Protein AF-A0A3D2AZZ1-F1 (afdb_monomer_lite)

pLDDT: mean 88.22, std 14.96, range [32.5, 98.75]

Secondary structure (DSSP, 8-state):
-------------PPPPPPEEEEEEE-S-GGGTEEEEEEEEE---SS-EEEE--SSBTTB-S---GGGGEEEEEEEETTS-EEEEEE-SSSEEEEES--SEEEEEEEEE---

Radius of gyration: 21.22 Å; chains: 1; bounding box: 49×28×78 Å

Sequence (112 aa):
MTAVIMLAGVGWTAAVAAQEVAYTVAMPQLTTGLLHVTLDIRNVPDDTLEVAMPAWSPGGYGLHWASKNVQELWAEDGEGQGLDVVQVDTSRWRIHPVPSRVYVHYKVFVGQ

Foldseek 3Di:
DDDDDDDPDPDDDDDQDDKDKDKDWDDPDPVQQKIKIKIKIARPPDQKDKDWDDQDDPPDPDRNLQLVQKADKWKAFPVRHTWDWDDPDSTMIITPRDDRIMMIIIMGHRDD

Structure (mmCIF, N/CA/C/O backbone):
data_AF-A0A3D2AZZ1-F1
#
_entry.id   AF-A0A3D2AZZ1-F1
#
loop_
_atom_site.group_PDB
_atom_site.id
_atom_site.type_symbol
_atom_site.label_atom_id
_atom_site.label_alt_id
_atom_site.label_comp_id
_atom_site.label_asym_id
_atom_site.label_entity_id
_atom_site.label_seq_id
_atom_site.pdbx_PDB_ins_code
_atom_site.Cartn_x
_atom_site.Cartn_y
_atom_site.Cartn_z
_atom_site.occupancy
_atom_site.B_iso_or_equiv
_atom_site.auth_seq_id
_atom_site.auth_comp_id
_atom_site.auth_asym_id
_atom_site.auth_atom_id
_atom_site.pdbx_PDB_model_num
ATOM 1 N N . MET A 1 1 ? 31.927 14.015 -59.647 1.00 45.84 1 MET A N 1
ATOM 2 C CA . MET A 1 1 ? 31.699 14.948 -58.524 1.00 45.84 1 MET A CA 1
ATOM 3 C C . MET A 1 1 ? 30.876 14.196 -57.491 1.00 45.84 1 MET A C 1
ATOM 5 O O . MET A 1 1 ? 29.715 13.917 -57.748 1.00 45.84 1 MET A O 1
ATOM 9 N N . THR A 1 2 ? 31.506 13.725 -56.417 1.00 32.50 2 THR A N 1
ATOM 10 C CA . THR A 1 2 ? 30.894 12.834 -55.418 1.00 32.50 2 THR A CA 1
ATOM 11 C C . THR A 1 2 ? 30.173 13.680 -54.370 1.00 32.50 2 THR A C 1
ATOM 13 O O . THR A 1 2 ? 30.804 14.526 -53.744 1.00 32.50 2 THR A O 1
ATOM 16 N N . ALA A 1 3 ? 28.864 13.491 -54.198 1.00 39.53 3 ALA A N 1
ATOM 17 C CA . ALA A 1 3 ? 28.094 14.155 -53.149 1.00 39.53 3 ALA A CA 1
ATOM 18 C C . ALA A 1 3 ? 28.096 13.282 -51.887 1.00 39.53 3 ALA A C 1
ATOM 20 O O . ALA A 1 3 ? 27.684 12.124 -51.928 1.00 39.53 3 ALA A O 1
ATOM 21 N N . VAL A 1 4 ? 28.576 13.836 -50.775 1.00 45.78 4 VAL A N 1
ATOM 22 C CA . VAL A 1 4 ? 28.503 13.220 -49.446 1.00 45.78 4 VAL A CA 1
ATOM 23 C C . VAL A 1 4 ? 27.233 13.738 -48.779 1.00 45.78 4 VAL A C 1
ATOM 25 O O . VAL A 1 4 ? 27.120 14.931 -48.505 1.00 45.78 4 VAL A O 1
ATOM 28 N N . ILE A 1 5 ? 26.265 12.856 -48.538 1.00 54.81 5 ILE A N 1
ATOM 29 C CA . ILE A 1 5 ? 25.083 13.165 -47.728 1.00 54.81 5 ILE A CA 1
ATOM 30 C C . ILE A 1 5 ? 25.474 12.937 -46.267 1.00 54.81 5 ILE A C 1
ATOM 32 O O . ILE A 1 5 ? 25.666 11.799 -45.842 1.00 54.81 5 ILE A O 1
ATOM 36 N N . MET A 1 6 ? 25.613 14.019 -45.500 1.00 49.59 6 MET A N 1
ATOM 37 C CA . MET A 1 6 ? 25.681 13.936 -44.042 1.00 49.59 6 MET A CA 1
ATOM 38 C C . MET A 1 6 ? 24.264 13.740 -43.496 1.00 49.59 6 MET A C 1
ATOM 40 O O . MET A 1 6 ? 23.450 14.661 -43.521 1.00 49.59 6 MET A O 1
ATOM 44 N N . LEU A 1 7 ? 23.962 12.537 -43.009 1.00 56.75 7 LEU A N 1
ATOM 45 C CA . LEU A 1 7 ? 22.776 12.277 -42.195 1.00 56.75 7 LEU A CA 1
ATOM 46 C C . LEU A 1 7 ? 23.042 12.805 -40.781 1.00 56.75 7 LEU A C 1
ATOM 48 O O . LEU A 1 7 ? 23.758 12.184 -39.998 1.00 56.75 7 LEU A O 1
ATOM 52 N N . ALA A 1 8 ? 22.473 13.966 -40.461 1.00 57.28 8 ALA A N 1
ATOM 53 C CA . ALA A 1 8 ? 22.352 14.421 -39.084 1.00 57.28 8 ALA A CA 1
ATOM 54 C C . ALA A 1 8 ? 21.385 13.476 -38.352 1.00 57.28 8 ALA A C 1
ATOM 56 O O . ALA A 1 8 ? 20.183 13.471 -38.620 1.00 57.28 8 ALA A O 1
ATOM 57 N N . GLY A 1 9 ? 21.917 12.637 -37.465 1.00 55.31 9 GLY A N 1
ATOM 58 C CA . GLY A 1 9 ? 21.116 11.780 -36.599 1.00 55.31 9 GLY A CA 1
ATOM 59 C C . GLY A 1 9 ? 20.333 12.632 -35.606 1.00 55.31 9 GLY A C 1
ATOM 60 O O . GLY A 1 9 ? 20.886 13.100 -34.615 1.00 55.31 9 GLY A O 1
ATOM 61 N N . VAL A 1 10 ? 19.045 12.842 -35.869 1.00 63.75 10 VAL A N 1
ATOM 62 C CA . VAL A 1 10 ? 18.115 13.361 -34.865 1.00 63.75 10 VAL A CA 1
ATOM 63 C C . VAL A 1 10 ? 17.820 12.202 -33.918 1.00 63.75 10 VAL A C 1
ATOM 65 O O . VAL A 1 10 ? 17.070 11.291 -34.258 1.00 63.75 10 VAL A O 1
ATOM 68 N N . GLY A 1 11 ? 18.461 12.191 -32.751 1.00 58.31 11 GLY A N 1
ATOM 69 C CA . GLY A 1 11 ? 18.125 11.250 -31.688 1.00 58.31 11 GLY A CA 1
ATOM 70 C C . GLY A 1 11 ? 16.754 11.602 -31.120 1.00 58.31 11 GLY A C 1
ATOM 71 O O . GLY A 1 11 ? 16.586 12.670 -30.538 1.00 58.31 11 GLY A O 1
ATOM 72 N N . TRP A 1 12 ? 15.765 10.731 -31.304 1.00 71.38 12 TRP A N 1
ATOM 73 C CA . TRP A 1 12 ? 14.478 10.857 -30.625 1.00 71.38 12 TRP A CA 1
ATOM 74 C C . TRP A 1 12 ? 14.652 10.283 -29.220 1.00 71.38 12 TRP A C 1
ATOM 76 O O . TRP A 1 12 ? 14.711 9.069 -29.044 1.00 71.38 12 TRP A O 1
ATOM 86 N N . THR A 1 13 ? 14.777 11.142 -28.211 1.00 66.31 13 THR A N 1
ATOM 87 C CA . THR A 1 13 ? 14.650 10.703 -26.818 1.00 66.31 13 THR A CA 1
ATOM 88 C C . THR A 1 13 ? 13.176 10.445 -26.533 1.00 66.31 13 THR A C 1
ATOM 90 O O . THR A 1 13 ? 12.377 11.382 -26.504 1.00 66.31 13 THR A O 1
ATOM 93 N N . ALA A 1 14 ? 12.806 9.180 -26.343 1.00 66.69 14 ALA A N 1
ATOM 94 C CA . ALA A 1 14 ? 11.495 8.827 -25.817 1.00 66.69 14 ALA A CA 1
ATOM 95 C C . ALA A 1 14 ? 11.367 9.382 -24.390 1.00 66.69 14 ALA A C 1
ATOM 97 O O . ALA A 1 14 ? 12.237 9.153 -23.549 1.00 66.69 14 ALA A O 1
ATOM 98 N N . ALA A 1 15 ? 10.302 10.136 -24.124 1.00 68.31 15 ALA A N 1
ATOM 99 C CA . ALA A 1 15 ? 9.991 10.579 -22.774 1.00 68.31 15 ALA A CA 1
ATOM 100 C C . ALA A 1 15 ? 9.543 9.365 -21.949 1.00 68.31 15 ALA A C 1
ATOM 102 O O . ALA A 1 15 ? 8.562 8.709 -22.296 1.00 68.31 15 ALA A O 1
ATOM 103 N N . VAL A 1 16 ? 10.262 9.064 -20.868 1.00 67.44 16 VAL A N 1
ATOM 104 C CA . VAL A 1 16 ? 9.810 8.084 -19.876 1.00 67.44 16 VAL A CA 1
ATOM 105 C C . VAL A 1 16 ? 8.684 8.744 -19.087 1.00 67.44 16 VAL A C 1
ATOM 107 O O . VAL A 1 16 ? 8.890 9.797 -18.479 1.00 67.44 16 VAL A O 1
ATOM 110 N N . ALA A 1 17 ? 7.482 8.174 -19.141 1.00 74.50 17 ALA A N 1
ATOM 111 C CA . ALA A 1 17 ? 6.374 8.656 -18.328 1.00 74.50 17 ALA A CA 1
ATOM 112 C C . ALA A 1 17 ? 6.713 8.450 -16.846 1.00 74.50 17 ALA A C 1
ATOM 114 O O . ALA A 1 17 ? 7.228 7.398 -16.468 1.00 74.50 17 ALA A O 1
ATOM 115 N N . ALA A 1 18 ? 6.445 9.455 -16.012 1.00 83.81 18 ALA A N 1
ATOM 116 C CA . ALA A 1 18 ? 6.627 9.312 -14.575 1.00 83.81 18 ALA A CA 1
ATOM 117 C C . ALA A 1 18 ? 5.700 8.209 -14.044 1.00 83.81 18 ALA A C 1
ATOM 119 O O . ALA A 1 18 ? 4.568 8.060 -14.517 1.00 83.81 18 ALA A O 1
ATOM 120 N N . GLN A 1 19 ? 6.179 7.457 -13.052 1.00 90.62 19 GLN A N 1
ATOM 121 C CA . GLN A 1 19 ? 5.331 6.527 -12.321 1.00 90.62 19 GLN A CA 1
ATOM 122 C C . GLN A 1 19 ? 4.223 7.314 -11.624 1.00 90.62 19 GLN A C 1
ATOM 124 O O . GLN A 1 19 ? 4.483 8.290 -10.915 1.00 90.62 19 GLN A O 1
ATOM 129 N N . GLU A 1 20 ? 2.986 6.879 -11.817 1.00 95.00 20 GLU A N 1
ATOM 130 C CA . GLU A 1 20 ? 1.821 7.517 -11.221 1.00 95.00 20 GLU A CA 1
ATOM 131 C C . GLU A 1 20 ? 1.193 6.582 -10.201 1.00 95.00 20 GLU A C 1
ATOM 133 O O . GLU A 1 20 ? 1.007 5.394 -10.468 1.00 95.00 20 GLU A O 1
ATOM 138 N N . VAL A 1 21 ? 0.849 7.133 -9.038 1.00 96.56 21 VAL A N 1
ATOM 139 C CA . VAL A 1 21 ? 0.178 6.397 -7.968 1.00 96.56 21 VAL A CA 1
ATOM 140 C C . VAL A 1 21 ? -0.992 7.226 -7.458 1.00 96.56 21 VAL A C 1
ATOM 142 O O . VAL A 1 21 ? -0.797 8.324 -6.933 1.00 96.56 21 VAL A O 1
ATOM 145 N N . ALA A 1 22 ? -2.204 6.699 -7.600 1.00 98.19 22 ALA A N 1
ATOM 146 C CA . ALA A 1 22 ? -3.405 7.257 -6.992 1.00 98.19 22 ALA A CA 1
ATOM 147 C C . ALA A 1 22 ? -3.852 6.385 -5.814 1.00 98.19 22 ALA A C 1
ATOM 149 O O . ALA A 1 22 ? -3.714 5.165 -5.844 1.00 98.19 22 ALA A O 1
ATOM 150 N N . TYR A 1 23 ? -4.398 7.019 -4.778 1.00 98.00 23 TYR A N 1
ATOM 151 C CA . TYR A 1 23 ? -4.870 6.344 -3.573 1.00 98.00 23 TYR A CA 1
ATOM 152 C C . TYR A 1 23 ? -6.358 6.604 -3.397 1.00 98.00 23 TYR A C 1
ATOM 154 O O . TYR A 1 23 ? -6.796 7.754 -3.380 1.00 98.00 23 TYR A O 1
ATOM 162 N N . THR A 1 24 ? -7.124 5.538 -3.202 1.00 98.56 24 THR A N 1
ATOM 163 C CA . THR A 1 24 ? -8.499 5.613 -2.711 1.00 98.56 24 THR A CA 1
ATOM 164 C C . THR A 1 24 ? -8.525 5.074 -1.294 1.00 98.56 24 THR A C 1
ATOM 166 O O . THR A 1 24 ? -8.046 3.971 -1.044 1.00 98.56 24 THR A O 1
ATOM 169 N N . VAL A 1 25 ? -9.080 5.852 -0.365 1.00 97.81 25 VAL A N 1
ATOM 170 C CA . VAL A 1 25 ? -9.237 5.457 1.037 1.00 97.81 25 VAL A CA 1
ATOM 171 C C . VAL A 1 25 ? -10.717 5.471 1.372 1.00 97.81 25 VAL A C 1
ATOM 173 O O . VAL A 1 25 ? -11.388 6.490 1.215 1.00 97.81 25 VAL A O 1
ATOM 176 N N . ALA A 1 26 ? -11.223 4.339 1.841 1.00 97.38 26 ALA A N 1
ATOM 177 C CA . ALA A 1 26 ? -12.607 4.171 2.243 1.00 97.38 26 ALA A CA 1
ATOM 178 C C . ALA A 1 26 ? -12.684 3.561 3.643 1.00 97.38 26 ALA A C 1
ATOM 180 O O . ALA A 1 26 ? -11.804 2.819 4.069 1.00 97.38 26 ALA A O 1
ATOM 181 N N . MET A 1 27 ? -13.778 3.829 4.350 1.00 95.44 27 MET A N 1
ATOM 182 C CA . MET A 1 27 ? -14.094 3.173 5.618 1.00 95.44 27 MET A CA 1
ATOM 183 C C . MET A 1 27 ? -15.519 2.621 5.535 1.00 95.44 27 MET A C 1
ATOM 185 O O . MET A 1 27 ? -16.444 3.240 6.060 1.00 95.44 27 MET A O 1
ATOM 189 N N . PRO A 1 28 ? -15.732 1.493 4.826 1.00 94.06 28 PRO A N 1
ATOM 190 C CA . PRO A 1 28 ? -17.080 0.995 4.549 1.00 94.06 28 PRO A CA 1
ATOM 191 C C . PRO A 1 28 ? -17.863 0.653 5.821 1.00 94.06 28 PRO A C 1
ATOM 193 O O . PRO A 1 28 ? -19.080 0.799 5.854 1.00 94.06 28 PRO A O 1
ATOM 196 N N . GLN A 1 29 ? -17.154 0.231 6.875 1.00 92.44 29 GLN A N 1
ATOM 197 C CA . GLN A 1 29 ? -17.731 -0.159 8.157 1.00 92.44 29 GLN A CA 1
ATOM 198 C C . GLN A 1 29 ? -17.011 0.562 9.309 1.00 92.44 29 GLN A C 1
ATOM 200 O O . GLN A 1 29 ? -15.989 0.089 9.812 1.00 92.44 29 GLN A O 1
ATOM 205 N N . LEU A 1 30 ? -17.568 1.691 9.761 1.00 88.06 30 LEU A N 1
ATOM 206 C CA . LEU A 1 30 ? -16.969 2.554 10.796 1.00 88.06 30 LEU A CA 1
ATOM 207 C C . LEU A 1 30 ? -16.628 1.814 12.103 1.00 88.06 30 LEU A C 1
ATOM 209 O O . LEU A 1 30 ? -15.628 2.117 12.745 1.00 88.06 30 LEU A O 1
ATOM 213 N N . THR A 1 31 ? -17.429 0.819 12.491 1.00 91.69 31 THR A N 1
ATOM 214 C CA . THR A 1 31 ? -17.273 0.097 13.766 1.00 91.69 31 THR A CA 1
ATOM 215 C C . THR A 1 31 ? -16.084 -0.863 13.806 1.00 91.69 31 THR A C 1
ATOM 217 O O . THR A 1 31 ? -15.733 -1.339 14.879 1.00 91.69 31 THR A O 1
ATOM 220 N N . THR A 1 32 ? -15.468 -1.167 12.662 1.00 92.38 32 THR A N 1
ATOM 221 C CA . THR A 1 32 ? -14.354 -2.131 12.583 1.00 92.38 32 THR A CA 1
ATOM 222 C C . THR A 1 32 ? -12.991 -1.501 12.844 1.00 92.38 32 THR A C 1
ATOM 224 O O . THR A 1 32 ? -12.033 -2.217 13.118 1.00 92.38 32 THR A O 1
ATOM 227 N N . GLY A 1 33 ? -12.876 -0.173 12.723 1.00 93.81 33 GLY A N 1
ATOM 228 C CA . GLY A 1 33 ? -11.580 0.504 12.743 1.00 93.81 33 GLY A CA 1
ATOM 229 C C . GLY A 1 33 ? -10.677 0.149 11.554 1.00 93.81 33 GLY A C 1
ATOM 230 O O . GLY A 1 33 ? -9.474 0.378 11.637 1.00 93.81 33 GLY A O 1
ATOM 231 N N . LEU A 1 34 ? -11.218 -0.423 10.470 1.00 96.50 34 LEU A N 1
ATOM 232 C CA . LEU A 1 34 ? -10.466 -0.771 9.264 1.00 96.50 34 LEU A CA 1
ATOM 233 C C . LEU A 1 34 ? -10.683 0.273 8.170 1.00 96.50 34 LEU A C 1
ATOM 235 O O . LEU A 1 34 ? -11.811 0.510 7.733 1.00 96.50 34 LEU A O 1
ATOM 239 N N . LEU A 1 35 ? -9.586 0.849 7.686 1.00 97.25 35 LEU A N 1
ATOM 240 C CA . LEU A 1 35 ? -9.569 1.574 6.421 1.00 97.25 35 LEU A CA 1
ATOM 241 C C . LEU A 1 35 ? -9.267 0.594 5.296 1.00 97.25 35 LEU A C 1
ATOM 243 O O . LEU A 1 35 ? -8.348 -0.212 5.402 1.00 97.25 35 LEU A O 1
ATOM 247 N N . HIS A 1 36 ? -10.032 0.680 4.220 1.00 98.06 36 HIS A N 1
ATOM 248 C CA . HIS A 1 36 ? -9.773 -0.012 2.970 1.00 98.06 36 HIS A CA 1
ATOM 249 C C . HIS A 1 36 ? -9.007 0.950 2.071 1.00 98.06 36 HIS A C 1
ATOM 251 O O . HIS A 1 36 ? -9.470 2.068 1.827 1.00 98.06 36 HIS A O 1
ATOM 257 N N . VAL A 1 37 ? -7.839 0.530 1.603 1.00 98.38 37 VAL A N 1
ATOM 258 C CA . VAL A 1 37 ? -6.985 1.338 0.742 1.00 98.38 37 VAL A CA 1
ATOM 259 C C . VAL A 1 37 ? -6.769 0.608 -0.571 1.00 98.38 37 VAL A C 1
ATOM 261 O O . VAL A 1 37 ? -6.407 -0.567 -0.583 1.00 98.38 37 VAL A O 1
ATOM 264 N N . THR A 1 38 ? -6.961 1.337 -1.664 1.00 98.62 38 THR A N 1
ATOM 265 C CA . THR A 1 38 ? -6.630 0.889 -3.013 1.00 98.62 38 THR A CA 1
ATOM 266 C C . THR A 1 38 ? -5.590 1.830 -3.597 1.00 98.62 38 THR A C 1
ATOM 268 O O . THR A 1 38 ? -5.808 3.043 -3.650 1.00 98.62 38 THR A O 1
ATOM 271 N N . LEU A 1 39 ? -4.467 1.273 -4.033 1.00 98.56 39 LEU A N 1
ATOM 272 C CA . LEU A 1 39 ? -3.475 1.949 -4.859 1.00 98.56 39 LEU A CA 1
ATOM 273 C C . LEU A 1 39 ? -3.794 1.634 -6.312 1.00 98.56 39 LEU A C 1
ATOM 275 O O . LEU A 1 39 ? -4.026 0.479 -6.643 1.00 98.56 39 LEU A O 1
ATOM 279 N N . ASP A 1 40 ? -3.755 2.644 -7.165 1.00 98.38 40 ASP A N 1
ATOM 280 C CA . ASP A 1 40 ? -3.789 2.523 -8.619 1.00 98.38 40 ASP A CA 1
ATOM 281 C C . ASP A 1 40 ? -2.440 3.000 -9.154 1.00 98.38 40 ASP A C 1
ATOM 283 O O . ASP A 1 40 ? -2.120 4.191 -9.082 1.00 98.38 40 ASP A O 1
ATOM 287 N N . ILE A 1 41 ? -1.628 2.046 -9.603 1.00 97.50 41 ILE A N 1
ATOM 288 C CA . ILE A 1 41 ? -0.233 2.241 -9.988 1.00 97.50 41 ILE A CA 1
ATOM 289 C C . ILE A 1 41 ? -0.121 2.091 -11.504 1.00 97.50 41 ILE A C 1
ATOM 291 O O . ILE A 1 41 ? -0.505 1.066 -12.072 1.00 97.50 41 ILE A O 1
ATOM 295 N N . ARG A 1 42 ? 0.442 3.106 -12.163 1.00 95.69 42 ARG A N 1
ATOM 296 C CA . ARG A 1 42 ? 0.652 3.157 -13.618 1.00 95.69 42 ARG A CA 1
ATOM 297 C C . ARG A 1 42 ? 2.095 3.523 -13.941 1.00 95.69 42 ARG A C 1
ATOM 299 O O . ARG A 1 42 ? 2.764 4.178 -13.143 1.00 95.69 42 ARG A O 1
ATOM 306 N N . ASN A 1 43 ? 2.536 3.152 -15.143 1.00 91.88 43 ASN A N 1
ATOM 307 C CA . ASN A 1 43 ? 3.871 3.462 -15.665 1.00 91.88 43 ASN A CA 1
ATOM 308 C C . ASN A 1 43 ? 4.994 2.970 -14.734 1.00 91.88 43 ASN A C 1
ATOM 310 O O . ASN A 1 43 ? 5.900 3.730 -14.394 1.00 91.88 43 ASN A O 1
ATOM 314 N N . VAL A 1 44 ? 4.916 1.714 -14.276 1.00 89.81 44 VAL A N 1
ATOM 315 C CA . VAL A 1 44 ? 6.008 1.111 -13.497 1.00 89.81 44 VAL A CA 1
ATOM 316 C C . VAL A 1 44 ? 7.243 1.019 -14.409 1.00 89.81 44 VAL A C 1
ATOM 318 O O . VAL A 1 44 ? 7.138 0.431 -15.485 1.00 89.81 44 VAL A O 1
ATOM 321 N N . PRO A 1 45 ? 8.376 1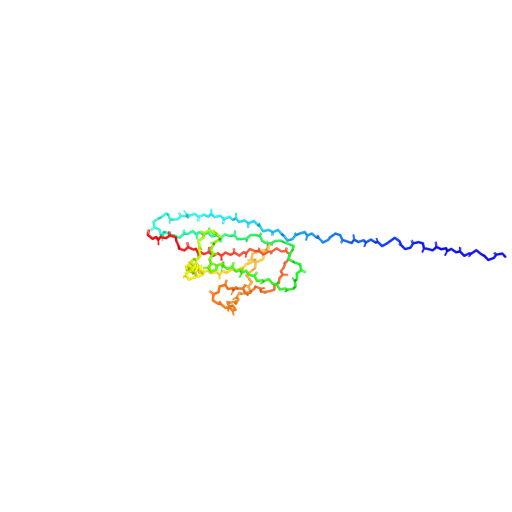.650 -14.044 1.00 81.75 45 PRO A N 1
ATOM 322 C CA . PRO A 1 45 ? 9.524 1.790 -14.943 1.00 81.75 45 PRO A CA 1
ATOM 323 C C . PRO A 1 45 ? 10.347 0.503 -15.080 1.00 81.75 45 PRO A C 1
ATOM 325 O O . PRO A 1 45 ? 10.984 0.298 -16.111 1.00 81.75 45 PRO A O 1
ATOM 328 N N . ASP A 1 46 ? 10.316 -0.344 -14.052 1.00 80.56 46 ASP A N 1
ATOM 329 C CA . ASP A 1 46 ? 11.087 -1.579 -13.957 1.00 80.56 46 ASP A CA 1
ATOM 330 C C . ASP A 1 46 ? 10.189 -2.813 -14.140 1.00 80.56 46 ASP A C 1
ATOM 332 O O . ASP A 1 46 ? 8.963 -2.751 -14.042 1.00 80.56 46 ASP A O 1
ATOM 336 N N . ASP A 1 47 ? 10.810 -3.973 -14.350 1.00 83.94 47 ASP A N 1
ATOM 337 C CA . ASP A 1 47 ? 10.137 -5.281 -14.397 1.00 83.94 47 ASP A CA 1
ATOM 338 C C . ASP A 1 47 ? 9.683 -5.792 -13.015 1.00 83.94 47 ASP A C 1
ATOM 340 O O . ASP A 1 47 ? 9.105 -6.877 -12.888 1.00 83.94 47 ASP A O 1
ATOM 344 N N . THR A 1 48 ? 9.950 -5.003 -11.975 1.00 87.44 48 THR A N 1
ATOM 345 C CA . THR A 1 48 ? 9.717 -5.336 -10.578 1.00 87.44 48 THR A CA 1
ATOM 346 C C . THR A 1 48 ? 8.901 -4.236 -9.914 1.00 87.44 48 THR A C 1
ATOM 348 O O . THR A 1 48 ? 9.271 -3.064 -9.943 1.00 87.44 48 THR A O 1
ATOM 351 N N . LEU A 1 49 ? 7.804 -4.622 -9.260 1.00 95.75 49 LEU A N 1
ATOM 352 C CA . LEU A 1 49 ? 6.988 -3.723 -8.452 1.00 95.75 49 LEU A CA 1
ATOM 353 C C . LEU A 1 49 ? 7.071 -4.139 -6.982 1.00 95.75 49 LEU A C 1
ATOM 355 O O . LEU A 1 49 ? 6.617 -5.219 -6.607 1.00 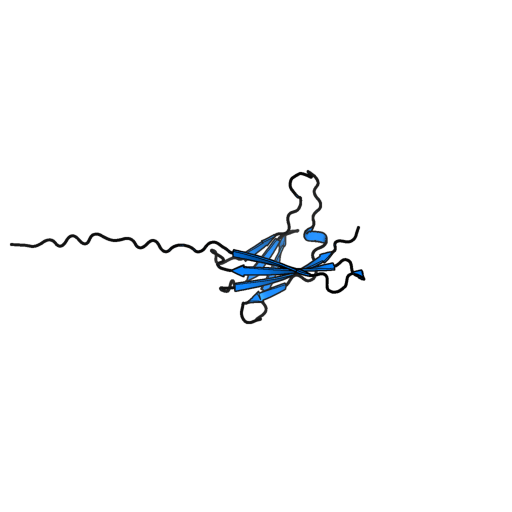95.75 49 LEU A O 1
ATOM 359 N N . GLU A 1 50 ? 7.622 -3.265 -6.140 1.00 96.56 50 GLU A N 1
ATOM 360 C CA . GLU A 1 50 ? 7.555 -3.395 -4.683 1.00 96.56 50 GLU A CA 1
ATOM 361 C C . GLU A 1 50 ? 6.751 -2.239 -4.085 1.00 96.56 50 GLU A C 1
ATOM 363 O O . GLU A 1 50 ? 6.969 -1.072 -4.412 1.00 96.56 50 GLU A O 1
ATOM 368 N N . VAL A 1 51 ? 5.841 -2.563 -3.170 1.00 97.06 51 VAL A N 1
ATOM 369 C CA . VAL A 1 51 ? 5.135 -1.588 -2.333 1.00 97.06 51 VAL A CA 1
ATOM 370 C C . VAL A 1 51 ? 5.605 -1.725 -0.892 1.00 97.06 51 VAL A C 1
ATOM 372 O O . VAL A 1 51 ? 5.874 -2.829 -0.413 1.00 97.06 51 VAL A O 1
ATOM 375 N N . ALA A 1 52 ? 5.716 -0.598 -0.191 1.00 96.56 52 ALA A N 1
ATOM 376 C CA . ALA A 1 52 ? 6.262 -0.550 1.157 1.00 96.56 52 ALA A CA 1
ATOM 377 C C . ALA A 1 52 ? 5.391 0.293 2.090 1.00 96.56 52 ALA A C 1
ATOM 379 O O . ALA A 1 52 ? 4.948 1.380 1.725 1.00 96.56 52 ALA A O 1
ATOM 380 N N . MET A 1 53 ? 5.219 -0.176 3.324 1.00 95.94 53 MET A N 1
ATOM 381 C CA . MET A 1 53 ? 4.665 0.621 4.416 1.00 95.94 53 MET A CA 1
ATOM 382 C C . MET A 1 53 ? 5.817 1.176 5.270 1.00 95.94 53 MET A C 1
ATOM 384 O O . MET A 1 53 ? 6.584 0.388 5.828 1.00 95.94 53 MET A O 1
ATOM 388 N N . PRO A 1 54 ? 5.971 2.503 5.412 1.00 92.38 54 PRO A N 1
ATOM 389 C CA . PRO A 1 54 ? 7.041 3.076 6.224 1.00 92.38 54 PRO A CA 1
ATOM 390 C C . PRO A 1 54 ? 6.983 2.635 7.695 1.00 92.38 54 PRO A C 1
ATOM 392 O O . PRO A 1 54 ? 5.916 2.560 8.307 1.00 92.38 54 PRO A O 1
ATOM 395 N N . ALA A 1 55 ? 8.150 2.389 8.298 1.00 90.94 55 ALA A N 1
ATOM 396 C CA . ALA A 1 55 ? 8.248 2.021 9.714 1.00 90.94 55 ALA A CA 1
ATOM 397 C C . ALA A 1 55 ? 8.078 3.217 10.674 1.00 90.94 55 ALA A C 1
ATOM 399 O O . ALA A 1 55 ? 7.820 3.017 11.863 1.00 90.94 55 ALA A O 1
ATOM 400 N N . TRP A 1 56 ? 8.222 4.444 10.168 1.00 89.69 56 TRP A N 1
ATOM 401 C CA . TRP A 1 56 ? 8.156 5.707 10.906 1.00 89.69 56 TRP A CA 1
ATOM 402 C C . TRP A 1 56 ? 7.619 6.822 9.996 1.00 89.69 56 TRP A C 1
ATOM 404 O O . TRP A 1 56 ? 7.531 6.649 8.778 1.00 89.69 56 TRP A O 1
ATOM 414 N N . SER A 1 57 ? 7.272 7.971 10.577 1.00 86.25 57 SER A N 1
ATOM 415 C CA . SER A 1 57 ? 6.829 9.157 9.835 1.00 86.25 57 SER A CA 1
ATOM 416 C C . SER A 1 57 ? 7.659 10.381 10.236 1.00 86.25 57 SER A C 1
ATOM 418 O O . SER A 1 57 ? 7.947 10.550 11.424 1.00 86.25 57 SER A O 1
ATOM 420 N N . PRO A 1 58 ? 8.055 11.252 9.289 1.00 85.44 58 PRO A N 1
ATOM 421 C CA . PRO A 1 58 ? 8.789 12.474 9.608 1.00 85.44 58 PRO A CA 1
ATOM 422 C C . PRO A 1 58 ? 8.095 13.327 10.671 1.00 85.44 58 PRO A C 1
ATOM 424 O O . PRO A 1 58 ? 6.876 13.469 10.670 1.00 85.44 58 PRO A O 1
ATOM 427 N N . GLY A 1 59 ? 8.888 13.890 11.585 1.00 87.62 59 GLY A N 1
ATOM 428 C CA . GLY A 1 59 ? 8.392 14.658 12.733 1.00 87.62 59 GLY A CA 1
ATOM 429 C C . GLY A 1 59 ? 8.159 13.829 14.003 1.00 87.62 59 GLY A C 1
ATOM 430 O O . GLY A 1 59 ? 8.129 14.406 15.086 1.00 87.62 59 GLY A O 1
ATOM 431 N N . GLY A 1 60 ? 8.087 12.496 13.903 1.00 77.81 60 GLY A N 1
ATOM 432 C CA . GLY A 1 60 ? 8.038 11.575 15.040 1.00 77.81 60 GLY A CA 1
ATOM 433 C C . GLY A 1 60 ? 9.125 10.509 14.921 1.00 77.81 60 GLY A C 1
ATOM 434 O O . GLY A 1 60 ? 9.019 9.588 14.120 1.00 77.81 60 GLY A O 1
ATOM 435 N N . TYR A 1 61 ? 10.182 10.610 15.724 1.00 83.38 61 TYR A N 1
ATOM 436 C CA . TYR A 1 61 ? 11.347 9.714 15.636 1.00 83.38 61 TYR A CA 1
ATOM 437 C C . TYR A 1 61 ? 11.149 8.369 16.363 1.00 83.38 61 TYR A C 1
ATOM 439 O O . TYR A 1 61 ? 12.080 7.827 16.955 1.00 83.38 61 TYR A O 1
ATOM 447 N N . GLY A 1 62 ? 9.926 7.836 16.341 1.00 84.88 62 GLY A N 1
ATOM 448 C CA . GLY A 1 62 ? 9.581 6.520 16.872 1.00 84.88 62 GLY A CA 1
ATOM 449 C C . GLY A 1 62 ? 9.388 5.501 15.751 1.00 84.88 62 GLY A C 1
ATOM 450 O O . GLY A 1 62 ? 8.818 5.809 14.706 1.00 84.88 62 GLY A O 1
ATOM 451 N N . LEU A 1 63 ? 9.836 4.264 15.973 1.00 85.25 63 LEU A N 1
ATOM 452 C CA . LEU A 1 63 ? 9.451 3.147 15.113 1.00 85.25 63 LEU A CA 1
ATOM 453 C C . LEU A 1 63 ? 8.055 2.671 15.518 1.00 85.25 63 LEU A C 1
ATOM 455 O O . LEU A 1 63 ? 7.851 2.190 16.632 1.00 85.25 63 LEU A O 1
ATOM 459 N N . HIS A 1 64 ? 7.099 2.787 14.603 1.00 85.38 64 HIS A N 1
ATOM 460 C CA . HIS A 1 64 ? 5.708 2.386 14.821 1.00 85.38 64 HIS A CA 1
ATOM 461 C C . HIS A 1 64 ? 5.365 1.071 14.121 1.00 85.38 64 HIS A C 1
ATOM 463 O O . HIS A 1 64 ? 4.444 0.375 14.559 1.00 85.38 64 HIS A O 1
ATOM 469 N N . TRP A 1 65 ? 6.124 0.723 13.072 1.00 89.06 65 TRP A N 1
ATOM 470 C CA . TRP A 1 65 ? 5.916 -0.472 12.251 1.00 89.06 65 TRP A CA 1
ATOM 471 C C . TRP A 1 65 ? 4.457 -0.593 11.809 1.00 89.06 65 TRP A C 1
ATOM 473 O O . TRP A 1 65 ? 3.794 -1.589 12.092 1.00 89.06 65 TRP A O 1
ATOM 483 N N . ALA A 1 66 ? 3.941 0.443 11.136 1.00 90.81 66 ALA A N 1
ATOM 484 C CA . ALA A 1 66 ? 2.546 0.493 10.689 1.00 90.81 66 ALA A CA 1
ATOM 485 C C . ALA A 1 66 ? 2.159 -0.713 9.810 1.00 90.81 66 ALA A C 1
ATOM 487 O O . ALA A 1 66 ? 0.989 -1.085 9.758 1.00 90.81 66 ALA A O 1
ATOM 488 N N . SER A 1 67 ? 3.146 -1.380 9.199 1.00 94.62 67 SER A N 1
ATOM 489 C CA . SER A 1 67 ? 2.974 -2.644 8.479 1.00 94.62 67 SER A CA 1
ATOM 490 C C . SER A 1 67 ? 2.300 -3.741 9.306 1.00 94.62 67 SER A C 1
ATOM 492 O O . SER A 1 67 ? 1.550 -4.527 8.742 1.00 94.62 67 SER A O 1
ATOM 494 N N . LYS A 1 68 ? 2.469 -3.768 10.636 1.00 95.00 68 LYS A N 1
ATOM 495 C CA . LYS A 1 68 ? 1.809 -4.751 11.518 1.00 95.00 68 LYS A CA 1
ATOM 496 C C . LYS A 1 68 ? 0.278 -4.654 11.511 1.00 95.00 68 LYS A C 1
ATOM 498 O O . LYS A 1 68 ? -0.396 -5.593 11.917 1.00 95.00 68 LYS A O 1
ATOM 503 N N . ASN A 1 69 ? -0.254 -3.503 11.098 1.00 95.88 69 ASN A N 1
ATOM 504 C CA . ASN A 1 69 ? -1.687 -3.240 11.028 1.00 95.88 69 ASN A CA 1
ATOM 505 C C . ASN A 1 69 ? -2.252 -3.470 9.619 1.00 95.88 69 ASN A C 1
ATOM 507 O O . ASN A 1 69 ? -3.465 -3.346 9.445 1.00 95.88 69 ASN A O 1
ATOM 511 N N . VAL A 1 70 ? -1.396 -3.764 8.631 1.00 97.19 70 VAL A N 1
ATOM 512 C CA . VAL A 1 70 ? -1.800 -4.084 7.260 1.00 97.19 70 VAL A CA 1
ATOM 513 C C . VAL A 1 70 ? -2.323 -5.515 7.223 1.00 97.19 70 VAL A C 1
ATOM 515 O O . VAL A 1 70 ? -1.691 -6.439 7.730 1.00 97.19 70 VAL A O 1
ATOM 518 N N . GLN A 1 71 ? -3.497 -5.689 6.633 1.00 96.19 71 GLN A N 1
ATOM 519 C CA . GLN A 1 71 ? -4.221 -6.949 6.554 1.00 96.19 71 GLN A CA 1
ATOM 520 C C . GLN A 1 71 ? -4.735 -7.144 5.133 1.00 96.19 71 GLN A C 1
ATOM 522 O O . GLN A 1 71 ? -5.043 -6.170 4.445 1.00 96.19 71 GLN A O 1
ATOM 527 N N . GLU A 1 72 ? -4.863 -8.408 4.725 1.00 97.31 72 GLU A N 1
ATOM 528 C CA . GLU A 1 72 ? -5.495 -8.790 3.457 1.00 97.31 72 GLU A CA 1
ATOM 529 C C . GLU A 1 72 ? -4.931 -8.015 2.250 1.00 97.31 72 GLU A C 1
ATOM 531 O O . GLU A 1 72 ? -5.692 -7.464 1.459 1.00 97.31 72 GLU A O 1
ATOM 536 N N . LEU A 1 73 ? -3.600 -7.919 2.134 1.00 98.56 73 LEU A N 1
ATOM 537 C CA . LEU A 1 73 ? -2.975 -7.276 0.980 1.00 98.56 73 LEU A CA 1
ATOM 538 C C . LEU A 1 73 ? -2.990 -8.225 -0.222 1.00 98.56 73 LEU A C 1
ATOM 540 O O . LEU A 1 73 ? -2.474 -9.339 -0.137 1.00 98.56 73 LEU A O 1
ATOM 544 N N . TRP A 1 74 ? -3.552 -7.771 -1.337 1.00 98.69 74 TRP A N 1
ATOM 545 C CA . TRP A 1 74 ? -3.584 -8.489 -2.612 1.00 98.69 74 TRP A CA 1
ATOM 546 C C . TRP A 1 74 ? -3.519 -7.502 -3.783 1.00 98.69 74 TRP A C 1
ATOM 548 O O . TRP A 1 74 ? -3.648 -6.290 -3.590 1.00 98.69 74 TRP A O 1
ATOM 558 N N . ALA A 1 75 ? -3.284 -8.006 -4.993 1.00 98.62 75 ALA A N 1
ATOM 559 C CA . ALA A 1 75 ? -3.172 -7.176 -6.185 1.00 98.62 75 ALA A CA 1
ATOM 560 C C . ALA A 1 75 ? -3.880 -7.794 -7.395 1.00 98.62 75 ALA A C 1
ATOM 562 O O . ALA A 1 75 ? -4.026 -9.014 -7.488 1.00 98.62 75 ALA A O 1
ATOM 563 N N . GLU A 1 76 ? -4.290 -6.935 -8.320 1.00 98.56 76 GLU A N 1
ATOM 564 C CA . GLU A 1 76 ? -4.874 -7.288 -9.615 1.00 98.56 76 GLU A CA 1
ATOM 565 C C . GLU A 1 76 ? -4.385 -6.336 -10.710 1.00 98.56 76 GLU A C 1
ATOM 567 O O . GLU A 1 76 ? -3.886 -5.242 -10.431 1.00 98.56 76 GLU A O 1
ATOM 572 N N . ASP A 1 77 ? -4.507 -6.750 -11.964 1.00 97.69 77 ASP A N 1
ATOM 573 C CA . ASP A 1 77 ? -4.197 -5.914 -13.118 1.00 97.69 77 ASP A CA 1
ATOM 574 C C . ASP A 1 77 ? -5.372 -5.007 -13.537 1.00 97.69 77 ASP A C 1
ATOM 576 O O . ASP A 1 77 ? -6.436 -4.963 -12.917 1.00 97.69 77 ASP A O 1
ATOM 580 N N . GLY A 1 78 ? -5.179 -4.255 -14.625 1.00 96.50 78 GLY A N 1
ATOM 581 C CA . GLY A 1 78 ? -6.210 -3.390 -15.204 1.00 96.50 78 GLY A CA 1
ATOM 582 C C . GLY A 1 78 ? -7.467 -4.112 -15.715 1.00 96.50 78 GLY A C 1
ATOM 583 O O . GLY A 1 78 ? -8.470 -3.441 -15.962 1.00 96.50 78 GLY A O 1
ATOM 584 N N . GLU A 1 79 ? -7.419 -5.435 -15.873 1.00 97.19 79 GLU A N 1
ATOM 585 C CA . GLU A 1 79 ? -8.511 -6.298 -16.336 1.00 97.19 79 GLU A CA 1
ATOM 586 C C . GLU A 1 79 ? -9.169 -7.080 -15.182 1.00 97.19 79 GLU A C 1
ATOM 588 O O . GLU A 1 79 ? -10.119 -7.834 -15.406 1.00 97.19 79 GLU A O 1
ATOM 593 N N . GLY A 1 80 ? -8.698 -6.886 -13.944 1.00 97.50 80 GLY A N 1
ATOM 594 C CA . GLY A 1 80 ? -9.178 -7.589 -12.753 1.00 97.50 80 GLY A CA 1
ATOM 595 C C . GLY A 1 80 ? -8.628 -9.011 -12.612 1.00 97.50 80 GLY A C 1
ATOM 596 O O . GLY A 1 80 ? -9.203 -9.821 -11.884 1.00 97.50 80 GLY A O 1
ATOM 597 N N . GLN A 1 81 ? -7.546 -9.359 -13.317 1.00 98.00 81 GLN A 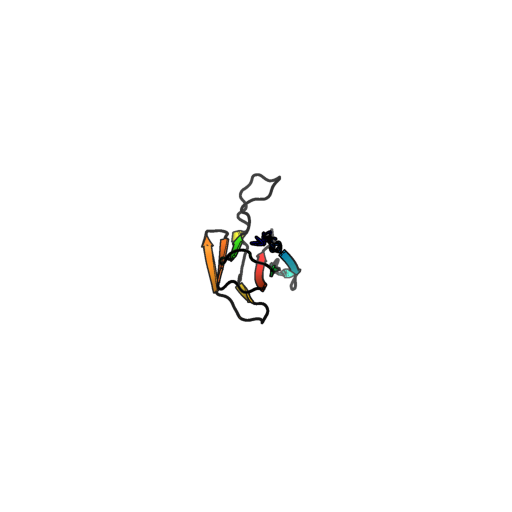N 1
ATOM 598 C CA . GLN A 1 81 ? -6.841 -10.620 -13.093 1.00 98.00 81 GLN A CA 1
ATOM 599 C C . GLN A 1 81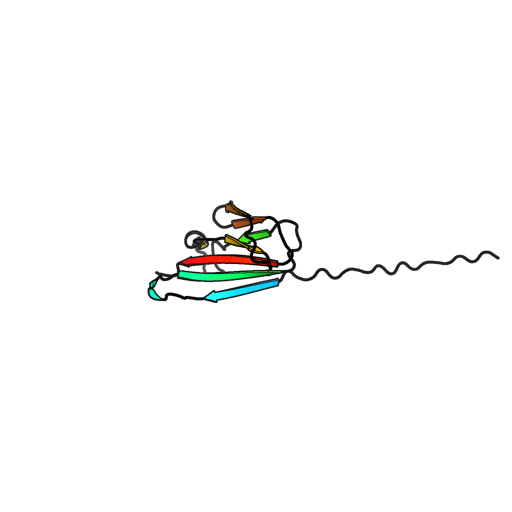 ? -5.944 -10.496 -11.864 1.00 98.00 81 GLN A C 1
ATOM 601 O O . GLN A 1 81 ? -5.160 -9.555 -11.751 1.00 98.00 81 GLN A O 1
ATOM 606 N N . GLY A 1 82 ? -6.041 -11.460 -10.948 1.00 98.12 82 GLY A N 1
ATOM 607 C CA . GLY A 1 82 ? -5.206 -11.495 -9.748 1.00 98.12 82 GLY A CA 1
ATOM 608 C C . GLY A 1 82 ? -3.717 -11.634 -10.080 1.00 98.12 82 GLY A C 1
ATOM 609 O O . GLY A 1 82 ? -3.342 -12.379 -10.985 1.00 98.12 82 GLY A O 1
ATOM 610 N N . LEU A 1 83 ? -2.878 -10.931 -9.320 1.00 97.94 83 LEU A N 1
ATOM 611 C CA . LEU A 1 83 ? -1.419 -10.963 -9.426 1.00 97.94 83 LEU A CA 1
ATOM 612 C C . LEU A 1 83 ? -0.804 -11.657 -8.207 1.00 97.94 83 LEU A C 1
ATOM 614 O O . LEU A 1 83 ? -1.360 -11.613 -7.105 1.00 97.94 83 LEU A O 1
ATOM 618 N N . ASP A 1 84 ? 0.374 -12.254 -8.388 1.00 97.88 84 ASP A N 1
ATOM 619 C CA . ASP A 1 84 ? 1.115 -12.854 -7.284 1.00 97.88 84 ASP A CA 1
ATOM 620 C C . ASP A 1 84 ? 1.691 -11.759 -6.390 1.00 97.88 84 ASP A C 1
ATOM 622 O O . ASP A 1 84 ? 2.350 -10.824 -6.853 1.00 97.88 84 ASP A O 1
ATOM 626 N N . VAL A 1 85 ? 1.479 -11.908 -5.082 1.00 98.19 85 VAL A N 1
ATOM 627 C CA . VAL A 1 85 ? 2.023 -11.005 -4.071 1.00 98.19 85 VAL A CA 1
ATOM 628 C C . VAL A 1 85 ? 2.802 -11.792 -3.032 1.00 98.19 85 VAL A C 1
ATOM 630 O O . VAL A 1 85 ? 2.275 -12.696 -2.385 1.00 98.19 85 VAL A O 1
ATOM 633 N N . VAL A 1 86 ? 4.061 -11.411 -2.827 1.00 97.75 86 VAL A N 1
ATOM 634 C CA . VAL A 1 86 ? 4.946 -12.024 -1.834 1.00 97.75 86 VAL A CA 1
ATOM 635 C C . VAL A 1 86 ? 5.435 -10.956 -0.870 1.00 97.75 86 VAL A C 1
ATOM 637 O O . VAL A 1 86 ? 6.038 -9.967 -1.278 1.00 97.75 86 VAL A O 1
ATOM 640 N N . GLN A 1 87 ? 5.214 -11.156 0.427 1.00 97.19 87 GLN A N 1
ATOM 641 C CA . GLN A 1 87 ? 5.830 -10.317 1.449 1.00 97.19 87 GLN A CA 1
ATOM 642 C C . GLN A 1 87 ? 7.321 -10.668 1.558 1.00 97.19 87 GLN A C 1
ATOM 644 O O . GLN A 1 87 ? 7.673 -11.785 1.933 1.00 97.19 87 GLN A O 1
ATOM 649 N N . VAL A 1 88 ? 8.196 -9.728 1.196 1.00 97.38 88 VAL A N 1
ATOM 650 C CA . VAL A 1 88 ? 9.648 -9.966 1.092 1.00 97.38 88 VAL A CA 1
ATOM 651 C C . VAL A 1 88 ? 10.411 -9.553 2.347 1.00 97.38 88 VAL A C 1
ATOM 653 O O . VAL A 1 88 ? 11.524 -10.027 2.563 1.00 97.38 88 VAL A O 1
ATOM 656 N N . ASP A 1 89 ? 9.816 -8.704 3.189 1.00 95.50 89 ASP A N 1
ATOM 657 C CA . ASP A 1 89 ? 10.279 -8.421 4.548 1.00 95.50 89 ASP A CA 1
ATOM 658 C C . ASP A 1 89 ? 9.143 -7.901 5.455 1.00 95.50 89 ASP A C 1
ATOM 660 O O . ASP A 1 89 ? 7.958 -8.028 5.148 1.00 95.50 89 ASP A O 1
ATOM 664 N N . THR A 1 90 ? 9.488 -7.315 6.605 1.00 93.50 90 THR A N 1
ATOM 665 C CA . THR A 1 90 ? 8.526 -6.860 7.620 1.00 93.50 90 THR A CA 1
ATOM 666 C C . THR A 1 90 ? 7.591 -5.742 7.160 1.00 93.50 90 THR A C 1
ATOM 668 O O . THR A 1 90 ? 6.594 -5.478 7.842 1.00 93.50 90 THR A O 1
ATOM 671 N N . SER A 1 91 ? 7.876 -5.064 6.048 1.00 96.12 91 SER A N 1
ATOM 672 C CA . SER A 1 91 ? 7.046 -3.958 5.572 1.00 96.12 91 SER A CA 1
ATOM 673 C C . SER A 1 91 ? 6.999 -3.779 4.055 1.00 96.12 91 SER A C 1
ATOM 675 O O . SER A 1 91 ? 6.468 -2.762 3.603 1.00 96.12 91 SER A O 1
ATOM 677 N N . ARG A 1 92 ? 7.533 -4.726 3.277 1.00 97.75 92 ARG A N 1
ATOM 678 C CA . ARG A 1 92 ? 7.530 -4.708 1.810 1.00 97.75 92 ARG A CA 1
ATOM 679 C C . ARG A 1 92 ? 6.861 -5.930 1.205 1.00 97.75 92 ARG A C 1
ATOM 681 O O . ARG A 1 92 ? 7.084 -7.065 1.634 1.00 97.75 92 ARG A O 1
ATOM 688 N N . TRP A 1 93 ? 6.122 -5.682 0.132 1.00 98.25 93 TRP A N 1
ATOM 689 C CA . TRP A 1 93 ? 5.480 -6.690 -0.699 1.00 98.25 93 TRP A CA 1
ATOM 690 C C . TRP A 1 93 ? 5.922 -6.515 -2.143 1.00 98.25 93 TRP A C 1
ATOM 692 O O . TRP A 1 93 ? 5.916 -5.400 -2.661 1.00 98.25 93 TRP A O 1
ATOM 702 N N . ARG A 1 94 ? 6.299 -7.619 -2.781 1.00 98.00 94 ARG A N 1
ATOM 703 C CA . ARG A 1 94 ? 6.653 -7.685 -4.195 1.00 98.00 94 ARG A CA 1
ATOM 704 C C . AR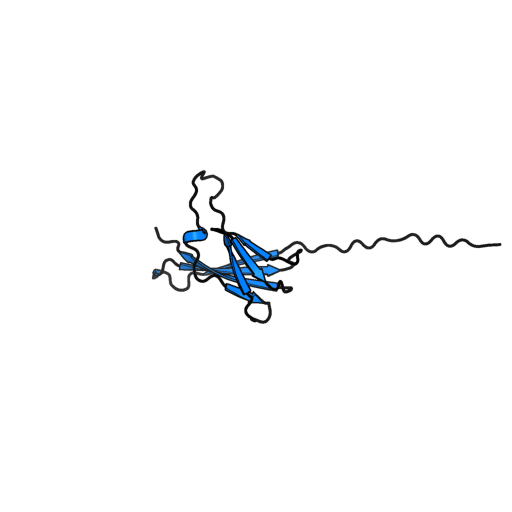G A 1 94 ? 5.489 -8.260 -4.986 1.00 98.00 94 ARG A C 1
ATOM 706 O O . ARG A 1 94 ? 4.902 -9.252 -4.558 1.00 98.00 94 ARG A O 1
ATOM 713 N N . ILE A 1 95 ? 5.186 -7.637 -6.118 1.00 97.81 95 ILE A N 1
ATOM 714 C CA . ILE A 1 95 ? 4.063 -7.972 -6.991 1.00 97.81 95 ILE A CA 1
ATOM 715 C C . ILE A 1 95 ? 4.615 -8.408 -8.347 1.00 97.81 95 ILE A C 1
ATOM 717 O O . ILE A 1 95 ? 5.429 -7.693 -8.936 1.00 97.81 95 ILE A O 1
ATOM 721 N N . HIS A 1 96 ? 4.170 -9.565 -8.837 1.00 95.81 96 HIS A N 1
ATOM 722 C CA . HIS A 1 96 ? 4.507 -10.070 -10.167 1.00 95.81 96 HIS A CA 1
ATOM 723 C C . HIS A 1 96 ? 3.319 -10.802 -10.818 1.00 95.81 96 HIS A C 1
ATOM 725 O O . HIS A 1 96 ? 2.519 -11.409 -10.113 1.00 95.81 96 HIS A O 1
ATOM 731 N N . PRO A 1 97 ? 3.218 -10.813 -12.159 1.00 94.44 97 PRO A N 1
ATOM 732 C CA . PRO A 1 97 ? 3.970 -9.982 -13.108 1.00 94.44 97 PRO A CA 1
ATOM 733 C C . PRO A 1 97 ? 3.642 -8.483 -12.951 1.00 94.44 97 PRO A C 1
ATOM 735 O O . PRO A 1 97 ? 2.757 -8.117 -12.182 1.00 94.44 97 PRO A O 1
ATOM 738 N N . VAL A 1 98 ? 4.366 -7.611 -13.661 1.00 93.94 98 VAL A N 1
ATOM 739 C CA . VAL A 1 98 ? 4.134 -6.155 -13.652 1.00 93.94 98 VAL A CA 1
ATOM 740 C C . VAL A 1 98 ? 3.430 -5.736 -14.952 1.00 93.94 98 VAL A C 1
ATOM 742 O O . VAL A 1 98 ? 4.099 -5.469 -15.953 1.00 93.94 98 VAL A O 1
ATOM 745 N N . PRO A 1 99 ? 2.085 -5.729 -14.992 1.00 93.44 99 PRO A N 1
ATOM 746 C CA . PRO A 1 99 ? 1.323 -5.219 -16.131 1.00 93.44 99 PRO A CA 1
ATOM 747 C C . PRO A 1 99 ? 1.401 -3.685 -16.219 1.00 93.44 99 PRO A C 1
ATOM 749 O O . PRO A 1 99 ? 1.935 -3.007 -15.342 1.00 93.44 99 PRO A O 1
ATOM 752 N N . SER A 1 100 ? 0.807 -3.103 -17.265 1.00 92.50 100 SER A N 1
ATOM 753 C CA . SER A 1 100 ? 0.797 -1.645 -17.479 1.00 92.50 100 SER A CA 1
ATOM 754 C C . SER A 1 100 ? 0.062 -0.850 -16.391 1.00 92.50 100 SER A C 1
ATOM 756 O O . SER A 1 100 ? 0.297 0.351 -16.238 1.00 92.50 100 SER A O 1
ATOM 758 N N . ARG A 1 101 ? -0.856 -1.499 -15.667 1.00 96.25 101 ARG A N 1
ATOM 759 C CA . ARG A 1 101 ? -1.622 -0.929 -14.557 1.00 96.25 101 ARG A CA 1
ATOM 760 C C . ARG A 1 101 ? -1.860 -1.998 -13.503 1.00 96.25 101 ARG A C 1
ATOM 762 O O . ARG A 1 101 ? -2.313 -3.087 -13.847 1.00 96.25 101 ARG A O 1
ATOM 769 N N . VAL A 1 102 ? -1.577 -1.662 -12.253 1.00 98.00 102 VAL A N 1
ATOM 770 C CA . VAL A 1 102 ? -1.730 -2.548 -11.098 1.00 98.00 102 VAL A CA 1
ATOM 771 C C . VAL A 1 102 ? -2.608 -1.863 -10.068 1.00 98.00 102 VAL A C 1
ATOM 773 O O . VAL A 1 102 ? -2.344 -0.718 -9.695 1.00 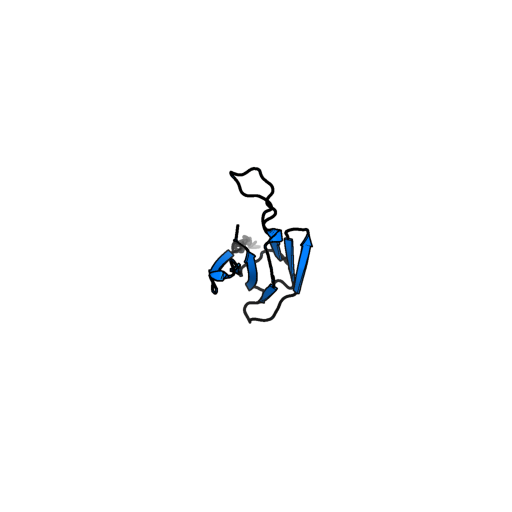98.00 102 VAL A O 1
ATOM 776 N N . TYR A 1 103 ? -3.605 -2.582 -9.569 1.00 98.56 103 TYR A N 1
ATOM 777 C CA . TYR A 1 103 ? -4.314 -2.211 -8.359 1.00 98.56 103 TYR A CA 1
ATOM 778 C C . TYR A 1 103 ? -3.786 -3.020 -7.183 1.00 98.56 103 TYR A C 1
ATOM 780 O O . TYR A 1 103 ? -3.697 -4.243 -7.258 1.00 98.56 103 TYR A O 1
ATOM 788 N N . VAL A 1 104 ? -3.443 -2.342 -6.089 1.00 98.62 104 VAL A N 1
ATOM 789 C CA . VAL A 1 104 ? -3.077 -2.996 -4.826 1.00 98.62 104 VAL A CA 1
ATOM 790 C C . VAL A 1 104 ? -4.117 -2.647 -3.791 1.00 98.62 104 VAL A C 1
ATOM 792 O O . VAL A 1 104 ? -4.357 -1.474 -3.513 1.00 98.62 104 VAL A O 1
ATOM 795 N N . HIS A 1 105 ? -4.698 -3.669 -3.192 1.00 98.75 105 HIS A N 1
ATOM 796 C CA . HIS A 1 105 ? -5.737 -3.540 -2.190 1.00 98.75 105 HIS A CA 1
ATOM 797 C C . HIS A 1 105 ? -5.191 -4.008 -0.859 1.00 98.75 105 HIS A C 1
ATOM 799 O O . HIS A 1 105 ? -4.541 -5.047 -0.787 1.00 98.75 105 HIS A O 1
ATOM 805 N N . TYR A 1 106 ? -5.462 -3.261 0.202 1.00 98.44 106 TYR A N 1
ATOM 806 C CA . TYR A 1 106 ? -5.205 -3.720 1.559 1.00 98.44 106 TYR A CA 1
ATOM 807 C C . TYR A 1 106 ? -6.161 -3.069 2.549 1.00 98.44 106 TYR A C 1
ATOM 809 O O . TYR A 1 106 ? -6.778 -2.033 2.284 1.00 98.44 106 TYR A O 1
ATOM 817 N N . LYS A 1 107 ? -6.258 -3.667 3.732 1.00 97.88 107 LYS A N 1
ATOM 818 C CA . LYS A 1 107 ? -6.920 -3.068 4.887 1.00 97.88 107 LYS A CA 1
ATOM 819 C C . LYS A 1 107 ? -5.874 -2.633 5.896 1.00 97.88 107 LYS A C 1
ATOM 821 O O . LYS A 1 107 ? -4.874 -3.319 6.086 1.00 97.88 107 LYS A O 1
ATOM 826 N N . VAL A 1 108 ? -6.091 -1.505 6.559 1.00 96.56 108 VAL A N 1
ATOM 827 C CA . VAL A 1 108 ? -5.238 -1.055 7.660 1.00 96.56 108 VAL A CA 1
ATOM 828 C C . VAL A 1 108 ? -6.081 -0.724 8.878 1.00 96.56 108 VAL A C 1
ATOM 830 O O . VAL A 1 108 ? -7.044 0.039 8.805 1.00 96.56 108 VAL A O 1
ATOM 833 N N . PHE A 1 109 ? -5.722 -1.325 10.009 1.00 95.50 109 PHE A N 1
ATOM 834 C CA . PHE A 1 109 ? -6.371 -1.046 11.282 1.00 95.50 109 PHE A CA 1
ATOM 835 C C . PHE A 1 109 ? -5.870 0.276 11.878 1.00 95.50 109 PHE A C 1
ATOM 837 O O . PHE A 1 109 ? -4.662 0.484 12.007 1.00 95.50 109 PHE A O 1
ATOM 844 N N . VAL A 1 110 ? -6.802 1.158 12.250 1.00 90.00 110 VAL A N 1
ATOM 845 C CA . VAL A 1 110 ? -6.534 2.516 12.763 1.00 90.00 110 VAL A CA 1
ATOM 846 C C . VAL A 1 110 ? -7.136 2.788 14.149 1.00 90.00 110 VAL A C 1
ATOM 848 O O . VAL A 1 110 ? -7.180 3.934 14.585 1.00 90.00 110 VAL A O 1
ATOM 851 N N . GLY A 1 111 ? -7.580 1.755 14.869 1.00 82.56 111 GLY A N 1
ATOM 852 C CA . GLY A 1 111 ? -8.084 1.894 16.238 1.00 82.56 111 GLY A CA 1
ATOM 853 C C . GLY A 1 111 ? -6.964 1.902 17.284 1.00 82.56 111 GLY A C 1
ATOM 854 O O . GLY A 1 111 ? -6.199 0.942 17.387 1.00 82.56 111 GLY A O 1
ATOM 855 N N . GLN A 1 112 ? -6.884 2.968 18.078 1.00 57.25 112 GLN A N 1
ATOM 856 C CA . GLN A 1 112 ? -6.208 3.022 19.379 1.00 57.25 112 GLN A CA 1
ATOM 857 C C . GLN A 1 112 ? -7.161 3.676 20.374 1.00 57.25 112 GLN A C 1
ATOM 859 O O . GLN A 1 112 ? -7.745 4.718 20.002 1.00 57.25 112 GLN A O 1
#